Protein AF-A0A497AMB0-F1 (afdb_monomer_lite)

pLDDT: mean 76.7, std 19.64, range [29.98, 97.0]

Foldseek 3Di:
DVVVVVVVVVVVVVPDPDPDPCPDDDDDDDDDPPDDQFDFDKWKKKKKFQCSQQLCVVQWPDNSVPADAQDKDWTFGAAQVRHTLFTWMKHWHQAPPVRMTMIMTITGRRRRVVVLRVSCCLQVLVDQNHPVDNPDGGDHNIDMFTLPPPGDPDPVVVVVVVVVVVVVVVVVVD

Structure (mmCIF, N/CA/C/O backbone):
data_AF-A0A497AMB0-F1
#
_entry.id   AF-A0A497AMB0-F1
#
loop_
_atom_site.group_PDB
_atom_site.id
_atom_site.type_symbol
_atom_site.label_atom_id
_atom_site.label_alt_id
_atom_site.label_comp_id
_atom_site.label_asym_id
_atom_site.label_entity_id
_atom_site.label_seq_id
_atom_site.pdbx_PDB_ins_code
_atom_site.Cartn_x
_atom_site.Cartn_y
_atom_site.Cartn_z
_atom_site.occupancy
_atom_site.B_iso_or_equiv
_atom_site.auth_seq_id
_atom_site.auth_comp_id
_atom_site.auth_asym_id
_atom_site.auth_atom_id
_atom_site.pdbx_PDB_model_num
ATOM 1 N N . MET A 1 1 ? 27.389 -1.233 -19.307 1.00 47.91 1 MET A N 1
ATOM 2 C CA . MET A 1 1 ? 26.178 -1.560 -20.123 1.00 47.91 1 MET A CA 1
ATOM 3 C C . MET A 1 1 ? 24.921 -0.974 -19.468 1.00 47.91 1 MET A C 1
ATOM 5 O O . MET A 1 1 ? 24.583 -1.364 -18.359 1.00 47.91 1 MET A O 1
ATOM 9 N N . LEU A 1 2 ? 24.288 0.000 -20.134 1.00 39.75 2 LEU A N 1
ATOM 10 C CA . LEU A 1 2 ? 23.143 0.849 -19.731 1.00 39.75 2 LEU A CA 1
ATOM 11 C C . LEU A 1 2 ? 23.286 1.699 -18.448 1.00 39.75 2 LEU A C 1
ATOM 13 O O . LEU A 1 2 ? 22.937 2.872 -18.488 1.00 39.75 2 LEU A O 1
ATOM 17 N N . GLU A 1 3 ? 23.823 1.173 -17.347 1.00 37.31 3 GLU A N 1
ATOM 18 C CA . GLU A 1 3 ? 24.009 1.949 -16.103 1.00 37.31 3 GLU A CA 1
ATOM 19 C C . GLU A 1 3 ? 25.137 2.988 -16.209 1.00 37.31 3 GLU A C 1
ATOM 21 O O . GLU A 1 3 ? 24.961 4.129 -15.793 1.00 37.31 3 GLU A O 1
ATOM 26 N N . GLU A 1 4 ? 26.246 2.649 -16.873 1.00 48.03 4 GLU A N 1
ATOM 27 C CA . GLU A 1 4 ? 27.283 3.634 -17.240 1.00 48.03 4 GLU A CA 1
ATOM 28 C C . GLU A 1 4 ? 26.716 4.743 -18.128 1.00 48.03 4 GLU A C 1
ATOM 30 O O . GLU A 1 4 ? 26.964 5.913 -17.882 1.00 48.03 4 GLU A O 1
ATOM 35 N N . VAL A 1 5 ? 25.859 4.392 -19.093 1.00 57.94 5 VAL A N 1
ATOM 36 C CA . VAL A 1 5 ? 25.281 5.358 -20.041 1.00 57.94 5 VAL A CA 1
ATOM 37 C C . VAL A 1 5 ? 24.371 6.362 -19.327 1.00 57.94 5 VAL A C 1
ATOM 39 O O . VAL A 1 5 ? 24.348 7.537 -19.678 1.00 57.94 5 VAL A O 1
ATOM 42 N N . LYS A 1 6 ? 23.633 5.931 -18.299 1.00 50.12 6 LYS A N 1
ATOM 43 C CA . LYS A 1 6 ? 22.791 6.829 -17.492 1.00 50.12 6 LYS A CA 1
ATOM 44 C C . LYS A 1 6 ? 23.619 7.760 -16.614 1.00 50.12 6 LYS A C 1
ATOM 46 O O . LYS A 1 6 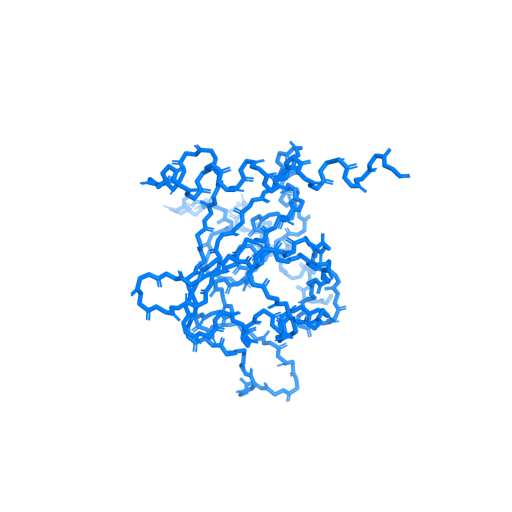? 23.258 8.927 -16.476 1.00 50.12 6 LYS A O 1
ATOM 51 N N . LYS A 1 7 ? 24.713 7.250 -16.039 1.00 58.22 7 LYS A N 1
ATOM 52 C CA . LYS A 1 7 ? 25.659 8.059 -15.267 1.00 58.22 7 LYS A CA 1
ATOM 53 C C . LYS A 1 7 ? 26.318 9.112 -16.155 1.00 58.22 7 LYS A C 1
ATOM 55 O O . LYS A 1 7 ? 26.326 10.282 -15.795 1.00 58.22 7 LYS A O 1
ATOM 60 N N . ASP A 1 8 ? 26.738 8.720 -17.353 1.00 57.31 8 ASP A N 1
ATOM 61 C CA . ASP A 1 8 ? 27.348 9.625 -18.325 1.00 57.31 8 ASP A CA 1
ATOM 62 C C . ASP A 1 8 ? 26.374 10.725 -18.780 1.00 57.31 8 ASP A C 1
ATOM 64 O O . ASP A 1 8 ? 26.769 11.880 -18.916 1.00 57.31 8 ASP A O 1
ATOM 68 N N . ILE A 1 9 ? 25.085 10.405 -18.958 1.00 56.44 9 ILE A N 1
ATOM 69 C CA . ILE A 1 9 ? 24.046 11.398 -19.286 1.00 56.44 9 ILE A CA 1
ATOM 70 C C . ILE A 1 9 ? 23.797 12.356 -18.110 1.00 56.44 9 ILE A C 1
ATOM 72 O O . ILE A 1 9 ? 23.646 13.557 -18.333 1.00 56.44 9 ILE A O 1
ATOM 76 N N . SER A 1 10 ? 23.785 11.855 -16.870 1.00 59.22 10 SER A N 1
ATOM 77 C CA . SER A 1 10 ? 23.661 12.690 -15.665 1.00 59.22 10 SER A CA 1
ATOM 78 C C . SER A 1 10 ? 24.848 13.647 -15.522 1.00 59.22 10 SER A C 1
ATOM 80 O O . SER A 1 10 ? 24.664 14.847 -15.313 1.00 59.22 10 SER A O 1
ATOM 82 N N . ASP A 1 11 ? 26.066 13.139 -15.706 1.00 66.62 11 ASP A N 1
ATOM 83 C CA . ASP A 1 11 ? 27.291 13.933 -15.644 1.00 66.62 11 ASP A CA 1
ATOM 84 C C . ASP A 1 11 ? 27.350 14.969 -16.778 1.00 66.62 11 ASP A C 1
ATOM 86 O O . ASP A 1 11 ? 27.837 16.084 -16.581 1.00 66.62 11 ASP A O 1
ATOM 90 N N . LEU A 1 12 ? 26.824 14.638 -17.961 1.00 63.03 12 LEU A N 1
ATOM 91 C CA . LEU A 1 12 ? 26.742 15.554 -19.099 1.00 63.03 12 LEU A CA 1
ATOM 92 C C . LEU A 1 12 ? 25.725 16.680 -18.865 1.00 63.03 12 LEU A C 1
ATOM 94 O O . LEU A 1 12 ? 26.010 17.841 -19.172 1.00 63.03 12 LEU A O 1
ATOM 98 N N . ALA A 1 13 ? 24.569 16.359 -18.279 1.00 58.38 13 ALA A N 1
ATOM 99 C CA . ALA A 1 13 ? 23.558 17.344 -17.906 1.00 58.38 13 ALA A CA 1
ATOM 100 C C . ALA A 1 13 ? 24.076 18.313 -16.829 1.00 58.38 13 ALA A C 1
ATOM 102 O O . ALA A 1 13 ? 23.786 19.503 -16.891 1.00 58.38 13 ALA A O 1
ATOM 103 N N . ALA A 1 14 ? 24.905 17.836 -15.893 1.00 60.12 14 ALA A N 1
ATOM 104 C CA . ALA A 1 14 ? 25.510 18.665 -14.849 1.00 60.12 14 ALA A CA 1
ATOM 105 C C . ALA A 1 14 ? 26.628 19.600 -15.356 1.00 60.12 14 ALA A C 1
ATOM 107 O O . ALA A 1 14 ? 26.914 20.620 -14.730 1.00 60.12 14 ALA A O 1
ATOM 108 N N . ARG A 1 15 ? 27.288 19.261 -16.472 1.00 55.94 15 ARG A N 1
ATOM 109 C CA . ARG A 1 15 ? 28.421 20.027 -17.036 1.00 55.94 15 ARG A CA 1
ATOM 110 C C . ARG A 1 15 ? 28.012 21.095 -18.045 1.00 55.94 15 ARG A C 1
ATOM 112 O O . ARG A 1 15 ? 28.829 21.950 -18.383 1.00 55.94 15 ARG A O 1
ATOM 119 N N . THR A 1 16 ? 26.785 21.039 -18.546 1.00 42.75 16 THR A N 1
ATOM 120 C CA . THR A 1 16 ? 26.293 21.962 -19.570 1.00 42.75 16 THR A CA 1
ATOM 121 C C . THR A 1 16 ? 25.407 23.000 -18.895 1.00 42.75 16 THR A C 1
ATOM 123 O O . THR A 1 16 ? 24.528 22.633 -18.122 1.00 42.75 16 THR A O 1
ATOM 126 N N . ALA A 1 17 ? 25.615 24.291 -19.173 1.00 48.41 17 ALA A N 1
ATOM 127 C CA . ALA A 1 17 ? 24.697 25.344 -18.743 1.00 48.41 17 ALA A CA 1
ATOM 128 C C . ALA A 1 17 ? 23.389 25.212 -19.540 1.00 48.41 17 ALA A C 1
ATOM 130 O O . ALA A 1 17 ? 23.181 25.886 -20.546 1.00 48.41 17 ALA A O 1
ATOM 131 N N . ALA A 1 18 ? 22.553 24.257 -19.139 1.00 43.88 18 ALA A N 1
ATOM 132 C CA . ALA A 1 18 ? 21.191 24.145 -19.613 1.00 43.88 18 ALA A CA 1
ATOM 133 C C . ALA A 1 18 ? 20.438 25.410 -19.181 1.00 43.88 18 ALA A C 1
ATOM 135 O O . ALA A 1 18 ? 20.540 25.839 -18.033 1.00 43.88 18 ALA A O 1
ATOM 136 N N . GLU A 1 19 ? 19.653 25.995 -20.085 1.00 43.91 19 GLU A N 1
ATOM 137 C CA . GLU A 1 19 ? 18.785 27.152 -19.799 1.00 43.91 19 GLU A CA 1
ATOM 138 C C . GLU A 1 19 ? 17.667 26.823 -18.787 1.00 43.91 19 GLU A C 1
ATOM 140 O O . GLU A 1 19 ? 16.844 27.666 -18.442 1.00 43.91 19 GLU A O 1
ATOM 145 N N . THR A 1 20 ? 17.628 25.586 -18.295 1.00 38.50 20 THR A N 1
ATOM 146 C CA . THR A 1 20 ? 16.719 25.093 -17.268 1.00 38.50 20 THR A CA 1
ATOM 147 C C . THR A 1 20 ? 17.550 24.391 -16.201 1.00 38.50 20 THR A C 1
ATOM 149 O O . THR A 1 20 ? 18.297 23.462 -16.511 1.00 38.50 20 THR A O 1
ATOM 152 N N . GLU A 1 21 ? 17.434 24.834 -14.949 1.00 33.56 21 GLU A N 1
ATOM 153 C CA . GLU A 1 21 ? 18.059 24.150 -13.817 1.00 33.56 21 GLU A CA 1
ATOM 154 C C . GLU A 1 21 ? 17.592 22.690 -13.770 1.00 33.56 21 GLU A C 1
ATOM 156 O O . GLU A 1 21 ? 16.407 22.389 -13.928 1.00 33.56 21 GLU A O 1
ATOM 161 N N . SER A 1 22 ? 18.533 21.768 -13.559 1.00 39.09 22 SER A N 1
ATOM 162 C CA . SER A 1 22 ? 18.215 20.362 -13.333 1.00 39.09 22 SER A CA 1
ATOM 163 C C . SER A 1 22 ? 17.439 20.242 -12.023 1.00 39.09 22 SER A C 1
ATOM 165 O O . SER A 1 22 ? 17.997 20.408 -10.942 1.00 39.09 22 SER A O 1
ATOM 167 N N . ILE A 1 23 ? 16.145 19.934 -12.116 1.00 41.94 23 ILE A N 1
ATOM 168 C CA . ILE A 1 23 ? 15.230 19.794 -10.967 1.00 41.94 23 ILE A CA 1
ATOM 169 C C . ILE A 1 23 ? 15.496 18.476 -10.196 1.00 41.94 23 ILE A C 1
ATOM 171 O O . ILE A 1 23 ? 14.764 18.104 -9.282 1.00 41.94 23 ILE A O 1
ATOM 175 N N . GLY A 1 24 ? 16.560 17.743 -10.538 1.00 48.31 24 GLY A N 1
ATOM 176 C CA . GLY A 1 24 ? 16.758 16.381 -10.062 1.00 48.31 24 GLY A CA 1
ATOM 177 C C . GLY A 1 24 ? 15.679 15.435 -10.596 1.00 48.31 24 GLY A C 1
ATOM 178 O O . GLY A 1 24 ? 14.765 15.821 -11.329 1.00 48.31 24 GLY A O 1
ATOM 179 N N . SER A 1 25 ? 15.812 14.152 -10.265 1.00 44.97 25 SER A N 1
ATOM 180 C CA . SER A 1 25 ? 14.871 13.115 -10.683 1.00 44.97 25 SER A CA 1
ATOM 181 C C . SER A 1 25 ? 13.488 13.371 -10.079 1.00 44.97 25 SER A C 1
ATOM 183 O O . SER A 1 25 ? 13.201 12.971 -8.952 1.00 44.97 25 SER A O 1
ATOM 185 N N . ARG A 1 26 ? 12.583 13.989 -10.840 1.00 29.98 26 ARG A N 1
ATOM 186 C CA . ARG A 1 26 ? 11.158 13.967 -10.511 1.00 29.98 26 ARG A CA 1
ATOM 187 C C . ARG A 1 26 ? 10.336 13.524 -11.709 1.00 29.98 26 ARG A C 1
ATOM 189 O O . ARG A 1 26 ? 10.292 14.213 -12.713 1.00 29.98 26 ARG A O 1
ATOM 196 N N . TYR A 1 27 ? 9.690 12.376 -11.511 1.00 38.50 27 TYR A N 1
ATOM 197 C CA . TYR A 1 27 ? 8.569 11.783 -12.247 1.00 38.50 27 TYR A CA 1
ATOM 198 C C . TYR A 1 27 ? 8.590 11.781 -13.792 1.00 38.50 27 TYR A C 1
ATOM 200 O O . TYR A 1 27 ? 8.597 12.831 -14.422 1.00 38.50 27 TYR A O 1
ATOM 208 N N . PRO A 1 28 ? 8.329 10.621 -14.414 1.00 50.25 28 PRO A N 1
ATOM 209 C CA . PRO A 1 28 ? 8.710 9.269 -14.031 1.00 50.25 28 PRO A CA 1
ATOM 210 C C . PRO A 1 28 ? 9.888 8.817 -14.905 1.00 50.25 28 PRO A C 1
ATOM 212 O O . PRO A 1 28 ? 10.116 9.361 -15.973 1.00 50.25 28 PRO A O 1
ATOM 215 N N . HIS A 1 29 ? 10.644 7.821 -14.450 1.00 38.88 29 HIS A N 1
ATOM 216 C CA . HIS A 1 29 ? 11.268 6.768 -15.273 1.00 38.88 29 HIS A CA 1
ATOM 217 C C . HIS A 1 29 ? 12.682 6.349 -14.871 1.00 38.88 29 HIS A C 1
ATOM 219 O O . HIS A 1 29 ? 13.069 5.277 -15.320 1.00 38.88 29 HIS A O 1
ATOM 225 N N . TYR A 1 30 ? 13.416 7.028 -13.981 1.00 38.22 30 TYR A N 1
ATOM 226 C CA . TYR A 1 30 ? 14.683 6.477 -13.474 1.00 38.22 30 TYR A CA 1
ATOM 227 C C . TYR A 1 30 ? 14.978 6.907 -12.038 1.00 38.22 30 TYR A C 1
ATOM 229 O O . TYR A 1 30 ? 14.926 8.084 -11.721 1.00 38.22 30 TYR A O 1
ATOM 237 N N . PHE A 1 31 ? 15.294 5.931 -11.186 1.00 40.34 31 PHE A N 1
ATOM 238 C CA . PHE A 1 31 ? 15.884 6.152 -9.867 1.00 40.34 31 PHE A CA 1
ATOM 239 C C . PHE A 1 31 ? 17.396 5.958 -9.996 1.00 40.34 31 PHE A C 1
ATOM 241 O O . PHE A 1 31 ? 17.832 4.929 -10.522 1.00 40.34 31 PHE A O 1
ATOM 248 N N . PHE A 1 32 ? 18.181 6.925 -9.526 1.00 39.81 32 PHE A N 1
ATOM 249 C CA . PHE A 1 32 ? 19.623 6.771 -9.354 1.00 39.81 32 PHE A CA 1
ATOM 250 C C . PHE A 1 32 ? 19.885 6.207 -7.958 1.00 39.81 32 PHE A C 1
ATOM 252 O O . PHE A 1 32 ? 19.281 6.648 -6.987 1.00 39.81 32 PHE A O 1
ATOM 259 N N . ALA A 1 33 ? 20.790 5.235 -7.846 1.00 41.69 33 ALA A N 1
ATOM 260 C CA . ALA A 1 33 ? 21.157 4.619 -6.567 1.00 41.69 33 ALA A CA 1
ATOM 261 C C . ALA A 1 33 ? 21.805 5.595 -5.555 1.00 41.69 33 ALA A C 1
ATOM 263 O O . ALA A 1 33 ? 22.021 5.198 -4.414 1.00 41.69 33 ALA A O 1
ATOM 264 N N . ASP A 1 34 ? 22.074 6.837 -5.970 1.00 37.81 34 ASP A N 1
ATOM 265 C CA . ASP A 1 34 ? 22.803 7.874 -5.229 1.00 37.81 34 ASP A CA 1
ATOM 266 C C . ASP A 1 34 ? 21.904 8.988 -4.650 1.00 37.81 34 ASP A C 1
ATOM 268 O O . ASP A 1 34 ? 22.396 10.054 -4.281 1.00 37.81 34 ASP A O 1
ATOM 272 N N . GLU A 1 35 ? 20.584 8.791 -4.549 1.00 42.06 35 GLU A N 1
ATOM 273 C CA . GLU A 1 35 ? 19.751 9.731 -3.785 1.00 42.06 35 GLU A CA 1
ATOM 274 C C . GLU A 1 35 ? 20.127 9.680 -2.293 1.00 42.06 35 GLU A C 1
ATOM 276 O O . GLU A 1 35 ? 20.218 8.602 -1.699 1.00 42.06 35 GLU A O 1
ATOM 281 N N . ALA A 1 36 ? 20.396 10.857 -1.710 1.00 44.19 36 ALA A N 1
ATOM 282 C CA . ALA A 1 36 ? 20.835 11.022 -0.325 1.00 44.19 36 ALA A CA 1
ATOM 283 C C . ALA A 1 36 ? 19.956 10.204 0.642 1.00 44.19 36 ALA A C 1
ATOM 285 O O . ALA A 1 36 ? 18.745 10.115 0.420 1.00 44.19 36 ALA A O 1
ATOM 286 N N . PRO A 1 37 ? 20.531 9.612 1.709 1.00 46.28 37 PRO A N 1
ATOM 287 C CA . PRO A 1 37 ? 19.783 8.745 2.609 1.00 46.28 37 PRO A CA 1
ATOM 288 C C . PRO A 1 37 ? 18.552 9.485 3.132 1.00 46.28 37 PRO A C 1
ATOM 290 O O . PRO A 1 37 ? 18.663 10.526 3.782 1.00 46.28 37 PRO A O 1
ATOM 293 N N . ALA A 1 38 ? 17.374 8.954 2.802 1.00 51.38 38 ALA A N 1
ATOM 294 C CA . ALA A 1 38 ? 16.121 9.484 3.311 1.00 51.38 38 ALA A CA 1
ATOM 295 C C . ALA A 1 38 ? 16.128 9.382 4.853 1.00 51.38 38 ALA A C 1
ATOM 297 O O . ALA A 1 38 ? 16.802 8.501 5.399 1.00 51.38 38 ALA A O 1
ATOM 298 N N . PRO A 1 39 ? 15.421 10.283 5.557 1.00 52.06 39 PRO A N 1
ATOM 299 C CA . PRO A 1 39 ? 15.550 10.460 6.999 1.00 52.06 39 PRO A CA 1
ATOM 300 C C . PRO A 1 39 ? 15.433 9.142 7.773 1.00 52.06 39 PRO A C 1
ATOM 302 O O . PRO A 1 39 ? 14.616 8.274 7.448 1.00 52.06 39 PRO A O 1
ATOM 305 N N . GLU A 1 40 ? 16.250 9.008 8.821 1.00 57.16 40 GLU A N 1
ATOM 306 C CA . GLU A 1 40 ? 16.178 7.879 9.744 1.00 57.16 40 GLU A CA 1
ATOM 307 C C . GLU A 1 40 ? 14.770 7.806 10.357 1.00 57.16 40 GLU A C 1
ATOM 309 O O . GLU A 1 40 ? 14.278 8.765 10.952 1.00 57.16 40 GLU A O 1
ATOM 314 N N . GLY A 1 41 ? 14.081 6.676 10.171 1.00 76.00 41 GLY A N 1
ATOM 315 C CA . GLY A 1 41 ? 12.705 6.513 10.636 1.00 76.00 41 GLY A CA 1
ATOM 316 C C . GLY A 1 41 ? 11.892 5.494 9.843 1.00 76.00 41 GLY A C 1
ATOM 317 O O . GLY A 1 41 ? 12.424 4.677 9.092 1.00 76.00 41 GLY A O 1
ATOM 318 N N . ARG A 1 42 ? 10.571 5.533 10.037 1.00 83.94 42 ARG A N 1
ATOM 319 C CA . ARG A 1 42 ? 9.582 4.712 9.324 1.00 83.94 42 ARG A CA 1
ATOM 320 C C . ARG A 1 42 ? 8.625 5.624 8.562 1.00 83.94 42 ARG A C 1
ATOM 322 O O . ARG A 1 42 ? 8.060 6.543 9.155 1.00 83.94 42 ARG A O 1
ATOM 329 N N . GLY A 1 43 ? 8.406 5.337 7.285 1.00 88.94 43 GLY A N 1
ATOM 330 C CA . GLY A 1 43 ? 7.384 6.000 6.474 1.00 88.94 43 GLY A CA 1
ATOM 331 C C . GLY A 1 43 ? 6.060 5.235 6.511 1.00 88.94 43 GLY A C 1
ATOM 332 O O . GLY A 1 43 ? 6.041 4.057 6.861 1.00 88.94 43 GLY A O 1
ATOM 333 N N . MET A 1 44 ? 4.943 5.892 6.193 1.00 91.56 44 MET A N 1
ATOM 334 C CA . MET A 1 44 ? 3.621 5.251 6.161 1.00 91.56 44 MET A CA 1
ATOM 335 C C . MET A 1 44 ? 2.874 5.657 4.899 1.00 91.56 44 MET A C 1
ATOM 337 O O . MET A 1 44 ? 2.733 6.844 4.635 1.00 91.56 44 MET A O 1
ATOM 341 N N . LEU A 1 45 ? 2.370 4.682 4.150 1.00 94.00 45 LEU A N 1
ATOM 342 C CA . LEU A 1 45 ? 1.472 4.923 3.024 1.00 94.00 45 LEU A CA 1
ATOM 343 C C . LEU A 1 45 ? 0.075 4.402 3.346 1.00 94.00 45 LEU A C 1
ATOM 345 O O . LEU A 1 45 ? -0.063 3.333 3.941 1.00 94.00 45 LEU A O 1
ATOM 349 N N . LEU A 1 46 ? -0.948 5.128 2.911 1.00 95.25 46 LEU A N 1
ATOM 350 C CA . LEU A 1 46 ? -2.320 4.651 2.838 1.00 95.25 46 LEU A CA 1
ATOM 351 C C . LEU A 1 46 ? -2.608 4.251 1.393 1.00 95.25 46 LEU A C 1
ATOM 353 O O . LEU A 1 46 ? -2.553 5.077 0.483 1.00 95.25 46 LEU A O 1
ATOM 357 N N . VAL A 1 47 ? -2.913 2.973 1.192 1.00 96.38 47 VAL A N 1
ATOM 358 C CA . VAL A 1 47 ? -3.342 2.429 -0.097 1.00 96.38 47 VAL A CA 1
ATOM 359 C C . VAL A 1 47 ? -4.832 2.143 -0.016 1.00 96.38 47 VAL A C 1
ATOM 361 O O . VAL A 1 47 ? -5.265 1.352 0.823 1.00 96.38 47 VAL A O 1
ATOM 364 N N . SER A 1 48 ? -5.626 2.781 -0.873 1.00 96.12 48 SER A N 1
ATOM 365 C CA . SER A 1 48 ? -7.082 2.635 -0.860 1.00 96.12 48 SER A CA 1
ATOM 366 C C . SER A 1 48 ? -7.677 2.459 -2.253 1.00 96.12 48 SER A C 1
ATOM 368 O O . SER A 1 48 ? -7.124 2.898 -3.263 1.00 96.12 48 SER A O 1
ATOM 370 N N . GLY A 1 49 ? -8.830 1.795 -2.321 1.00 95.50 49 GLY A N 1
ATOM 371 C CA . GLY A 1 49 ? -9.592 1.648 -3.557 1.00 95.50 49 GLY A CA 1
ATOM 372 C C . GLY A 1 49 ? -10.199 0.264 -3.744 1.00 95.50 49 GLY A C 1
ATOM 373 O O . GLY A 1 49 ? -9.870 -0.690 -3.048 1.00 95.50 49 GLY A O 1
ATOM 374 N N . TRP A 1 50 ? -11.059 0.139 -4.756 1.00 95.56 50 TRP A N 1
ATOM 375 C CA . TRP A 1 50 ? -11.733 -1.119 -5.111 1.00 95.56 50 TRP A CA 1
ATOM 376 C C . TRP A 1 50 ? -10.779 -2.261 -5.469 1.00 95.56 50 TRP A C 1
ATOM 378 O O . TRP A 1 50 ? -11.163 -3.425 -5.437 1.00 95.56 50 TRP A O 1
ATOM 388 N N . ARG A 1 51 ? -9.544 -1.923 -5.847 1.00 95.19 51 ARG A N 1
ATOM 389 C CA . ARG A 1 51 ? -8.499 -2.869 -6.240 1.00 95.19 51 ARG A CA 1
ATOM 390 C C . ARG A 1 51 ? -7.310 -2.875 -5.278 1.00 95.19 51 ARG A C 1
ATOM 392 O O . ARG A 1 51 ? -6.297 -3.474 -5.602 1.00 95.19 51 ARG A O 1
ATOM 399 N N . ALA A 1 52 ? -7.425 -2.267 -4.092 1.00 96.62 52 ALA A N 1
ATOM 400 C CA . ALA A 1 52 ? -6.317 -2.199 -3.134 1.00 96.62 52 ALA A CA 1
ATOM 401 C C . ALA A 1 52 ? -5.827 -3.589 -2.694 1.00 96.62 52 ALA A C 1
ATOM 403 O O . ALA A 1 52 ? -4.623 -3.830 -2.655 1.00 96.62 52 ALA A O 1
ATOM 404 N N . ARG A 1 53 ? -6.749 -4.525 -2.442 1.00 96.44 53 ARG A N 1
ATOM 405 C CA . ARG A 1 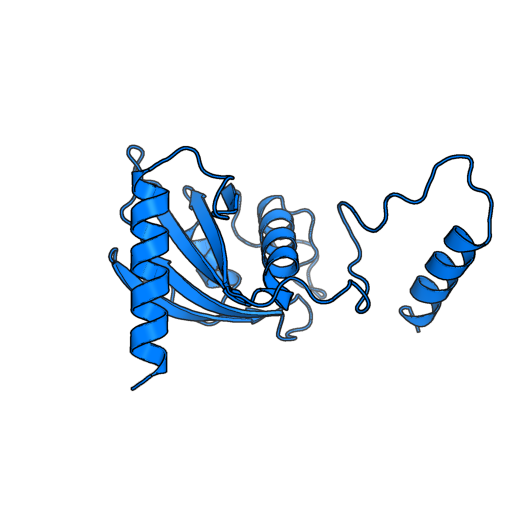53 ? -6.409 -5.911 -2.097 1.00 96.44 53 ARG A CA 1
ATOM 406 C C . ARG A 1 53 ? -5.676 -6.658 -3.218 1.00 96.44 53 ARG A C 1
ATOM 408 O O . ARG A 1 53 ? -4.558 -7.095 -2.961 1.00 96.44 53 ARG A O 1
ATOM 415 N N . PRO A 1 54 ? -6.230 -6.809 -4.443 1.00 95.38 54 PRO A N 1
ATOM 416 C CA . PRO A 1 54 ? -5.508 -7.495 -5.516 1.00 95.38 54 PRO A CA 1
ATOM 417 C C . PRO A 1 54 ? -4.205 -6.777 -5.894 1.00 95.38 54 PRO A C 1
ATOM 419 O O . PRO A 1 54 ? -3.213 -7.443 -6.157 1.00 95.38 54 PRO A O 1
ATOM 422 N N . PHE A 1 55 ? -4.161 -5.441 -5.830 1.00 95.62 55 PHE A N 1
ATOM 423 C CA . PHE A 1 55 ? -2.929 -4.676 -6.033 1.00 95.62 55 PHE A CA 1
ATOM 424 C C . PHE A 1 55 ? -1.824 -5.108 -5.060 1.00 95.62 55 PHE A C 1
ATOM 426 O O . PHE A 1 55 ? -0.733 -5.482 -5.478 1.00 95.62 55 PHE A O 1
ATOM 433 N N . LEU A 1 56 ? -2.099 -5.095 -3.753 1.00 96.25 56 LEU A N 1
ATOM 434 C CA . LEU A 1 56 ? -1.105 -5.469 -2.744 1.00 96.25 56 LEU A CA 1
ATOM 435 C C . LEU A 1 56 ? -0.759 -6.963 -2.789 1.00 96.25 56 LEU A C 1
ATOM 437 O O . LEU A 1 56 ? 0.385 -7.318 -2.511 1.00 96.25 56 LEU A O 1
ATOM 441 N N . GLN A 1 57 ? -1.708 -7.814 -3.187 1.00 95.88 57 GLN A N 1
ATOM 442 C CA . GLN A 1 57 ? -1.481 -9.243 -3.402 1.00 95.88 57 GLN A CA 1
ATOM 443 C C . GLN A 1 57 ? -0.486 -9.522 -4.537 1.00 95.88 57 GLN A C 1
ATOM 445 O O . GLN A 1 57 ? 0.264 -10.490 -4.464 1.00 95.88 57 GLN A O 1
ATOM 450 N N . GLU A 1 58 ? -0.492 -8.700 -5.588 1.00 92.56 58 GLU A N 1
ATOM 451 C CA . GLU A 1 58 ? 0.382 -8.857 -6.757 1.00 92.56 58 GLU A CA 1
ATOM 452 C C . GLU A 1 58 ? 1.759 -8.206 -6.562 1.00 92.56 58 GLU A C 1
ATOM 454 O O . GLU A 1 58 ? 2.748 -8.646 -7.145 1.00 92.56 58 GLU A O 1
ATOM 459 N N . VAL A 1 59 ? 1.829 -7.145 -5.756 1.00 92.38 59 VAL A N 1
ATOM 460 C CA . VAL A 1 59 ? 3.057 -6.359 -5.544 1.00 92.38 59 VAL A CA 1
ATOM 461 C C . VAL A 1 59 ? 3.885 -6.871 -4.360 1.00 92.38 59 VAL A C 1
ATOM 463 O O . VAL A 1 59 ? 5.092 -6.619 -4.290 1.00 92.38 59 VAL A O 1
ATOM 466 N N . GLY A 1 60 ? 3.243 -7.576 -3.430 1.00 93.50 60 GLY A N 1
ATOM 467 C CA . GLY A 1 60 ? 3.861 -8.197 -2.267 1.00 93.50 60 GLY A CA 1
ATOM 468 C C . GLY A 1 60 ? 4.004 -9.716 -2.387 1.00 93.50 60 GLY A C 1
ATOM 469 O O . GLY A 1 60 ? 3.416 -10.354 -3.252 1.00 93.50 60 GLY A O 1
ATOM 470 N N . THR A 1 61 ? 4.773 -10.308 -1.475 1.00 94.56 61 THR A N 1
ATOM 471 C CA . THR A 1 61 ? 4.919 -11.767 -1.340 1.00 94.56 61 THR A CA 1
ATOM 472 C C . THR A 1 61 ? 3.962 -12.399 -0.326 1.00 94.56 61 THR A C 1
ATOM 474 O O . THR A 1 61 ? 3.910 -13.622 -0.237 1.00 94.56 61 THR A O 1
ATOM 477 N N . ALA A 1 62 ? 3.272 -11.604 0.495 1.00 94.38 62 ALA A N 1
ATOM 478 C CA . ALA A 1 62 ? 2.326 -12.114 1.488 1.00 94.38 62 ALA A CA 1
ATOM 479 C C . ALA A 1 62 ? 0.980 -12.518 0.863 1.00 94.38 62 ALA A C 1
ATOM 481 O O . ALA A 1 62 ? 0.582 -12.001 -0.181 1.00 94.38 62 ALA A O 1
ATOM 482 N N . ASP A 1 63 ? 0.245 -13.398 1.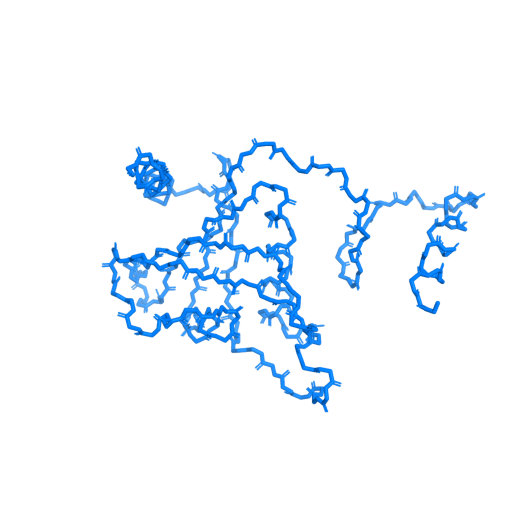544 1.00 95.44 63 ASP A N 1
ATOM 483 C CA . ASP A 1 63 ? -1.177 -13.616 1.269 1.00 95.44 63 ASP A CA 1
ATOM 484 C C . ASP A 1 63 ? -1.981 -12.462 1.879 1.00 95.44 63 ASP A C 1
ATOM 486 O O . ASP A 1 63 ? -2.311 -12.469 3.058 1.00 95.44 63 ASP A O 1
ATOM 490 N N . VAL A 1 64 ? -2.230 -11.424 1.083 1.00 95.25 64 VAL A N 1
ATOM 491 C CA . VAL A 1 64 ? -3.048 -10.260 1.455 1.00 95.25 64 VAL A CA 1
ATOM 492 C C . VAL A 1 64 ? -4.537 -10.609 1.418 1.00 95.25 64 VAL A C 1
ATOM 494 O O . VAL A 1 64 ? -5.348 -9.950 2.072 1.00 95.25 64 VAL A O 1
ATOM 497 N N . SER A 1 65 ? -4.915 -11.639 0.658 1.00 92.56 65 SER A N 1
ATOM 498 C CA . SER A 1 65 ? -6.309 -12.036 0.477 1.00 92.56 65 SER A CA 1
ATOM 499 C C . SER A 1 65 ? -6.944 -12.592 1.752 1.00 92.56 65 SER A C 1
ATOM 501 O O . SER A 1 65 ? -8.150 -12.413 1.936 1.00 92.56 65 SER A O 1
ATOM 503 N N . SER A 1 66 ? -6.127 -13.179 2.635 1.00 93.31 66 SER A N 1
ATOM 504 C CA . SER A 1 66 ? -6.544 -13.739 3.920 1.00 93.31 66 SER A CA 1
ATOM 505 C C . SER A 1 66 ? -6.543 -12.746 5.087 1.00 93.31 66 SER A C 1
ATOM 507 O O . SER A 1 66 ? -7.024 -13.110 6.152 1.00 93.31 66 SER A O 1
ATOM 509 N N . LEU A 1 67 ? -5.977 -11.538 4.938 1.00 94.50 67 LEU A N 1
ATOM 510 C CA . LEU A 1 67 ? -5.956 -10.548 6.027 1.00 94.50 67 LEU A CA 1
ATOM 511 C C . LEU A 1 67 ? -7.358 -10.002 6.250 1.00 94.50 67 LEU A C 1
ATOM 513 O O . LEU A 1 67 ? -7.924 -9.439 5.313 1.00 94.50 67 LEU A O 1
ATOM 517 N N . GLU A 1 68 ? -7.856 -10.033 7.481 1.00 96.31 68 GLU A N 1
ATOM 518 C CA . GLU A 1 68 ? -9.076 -9.338 7.906 1.00 96.31 68 GLU A CA 1
ATOM 519 C C . GLU A 1 68 ? -8.803 -7.936 8.485 1.00 96.31 68 GLU A C 1
ATOM 521 O O . GLU A 1 68 ? -7.660 -7.618 8.824 1.00 96.31 68 GLU A O 1
ATOM 526 N N . PRO A 1 69 ? -9.802 -7.027 8.546 1.00 95.62 69 PRO A N 1
ATOM 527 C CA . PRO A 1 69 ? -9.614 -5.709 9.149 1.00 95.62 69 PRO A CA 1
ATOM 528 C C . PRO A 1 69 ? -9.026 -5.800 10.566 1.00 95.62 69 PRO A C 1
ATOM 530 O O . PRO A 1 69 ? -9.475 -6.583 11.399 1.00 95.62 69 PRO A O 1
ATOM 533 N N . GLY A 1 70 ? -7.988 -5.006 10.832 1.00 93.12 70 GLY A N 1
ATOM 534 C CA . GLY A 1 70 ? -7.211 -5.030 12.075 1.00 93.12 70 GLY A CA 1
ATOM 535 C C . GLY A 1 70 ? -6.033 -6.013 12.082 1.00 93.12 70 GLY A C 1
ATOM 536 O O . GLY A 1 70 ? -5.149 -5.898 12.942 1.00 93.12 70 GLY A O 1
ATOM 537 N N . GLU A 1 71 ? -5.968 -6.939 11.123 1.00 94.25 71 GLU A N 1
ATOM 538 C CA . GLU A 1 71 ? -4.858 -7.878 10.982 1.00 94.25 71 GLU A CA 1
ATOM 539 C C . GLU A 1 71 ? -3.693 -7.291 10.192 1.00 94.25 71 GLU A C 1
ATOM 541 O O . GLU A 1 71 ? -3.841 -6.427 9.319 1.00 94.25 71 GLU A O 1
ATOM 546 N N . GLN A 1 72 ? -2.501 -7.794 10.510 1.00 94.56 72 GLN A N 1
ATOM 547 C CA . GLN A 1 72 ? -1.251 -7.331 9.935 1.00 94.56 72 GLN A CA 1
ATOM 548 C C . GLN A 1 72 ? -0.460 -8.489 9.332 1.00 94.56 72 GLN A C 1
ATOM 550 O O . GLN A 1 72 ? -0.430 -9.583 9.891 1.00 94.56 72 GLN A O 1
ATOM 555 N N . ALA A 1 73 ? 0.250 -8.219 8.241 1.00 95.25 73 ALA A N 1
ATOM 556 C CA . ALA A 1 73 ? 1.162 -9.178 7.625 1.00 95.25 73 ALA A CA 1
ATOM 557 C C . ALA A 1 73 ? 2.447 -8.494 7.164 1.00 95.25 73 ALA A C 1
ATOM 559 O O . ALA A 1 73 ? 2.427 -7.366 6.670 1.00 95.25 73 ALA A O 1
ATOM 560 N N . ARG A 1 74 ? 3.573 -9.187 7.330 1.00 95.81 74 ARG A N 1
ATOM 561 C CA . ARG A 1 74 ? 4.861 -8.769 6.774 1.00 95.81 74 ARG A CA 1
ATOM 562 C C . ARG A 1 74 ? 4.937 -9.219 5.319 1.00 95.81 74 ARG A C 1
ATOM 564 O O . ARG A 1 74 ? 4.609 -10.366 5.026 1.00 95.81 74 ARG A O 1
ATOM 571 N N . THR A 1 75 ? 5.380 -8.346 4.420 1.00 96.38 75 THR A N 1
ATOM 572 C CA . THR A 1 75 ? 5.503 -8.656 2.990 1.00 96.38 75 THR A CA 1
ATOM 573 C C . THR A 1 75 ? 6.770 -8.057 2.392 1.00 96.38 75 THR A C 1
ATOM 575 O O . THR A 1 75 ? 7.164 -6.942 2.729 1.00 96.38 75 THR A O 1
ATOM 578 N N . LEU A 1 76 ? 7.383 -8.773 1.450 1.00 96.25 76 LEU A N 1
ATOM 579 C CA . LEU A 1 76 ? 8.506 -8.265 0.673 1.00 96.25 76 LEU A CA 1
ATOM 580 C C . LEU A 1 76 ? 7.978 -7.592 -0.593 1.00 96.25 76 LEU A C 1
ATOM 582 O O . LEU A 1 76 ? 7.155 -8.160 -1.307 1.00 96.25 76 LEU A O 1
ATOM 586 N N . LEU A 1 77 ? 8.469 -6.391 -0.879 1.00 93.94 77 LEU A N 1
ATOM 587 C CA . LEU A 1 77 ? 8.192 -5.660 -2.108 1.00 93.94 77 LEU A CA 1
ATOM 588 C C . LEU A 1 77 ? 9.360 -5.848 -3.066 1.00 93.94 77 LEU A C 1
ATOM 590 O O . LEU A 1 77 ? 10.503 -5.526 -2.732 1.00 93.94 77 LEU A O 1
ATOM 594 N N . LEU A 1 78 ? 9.076 -6.343 -4.265 1.00 88.38 78 LEU A N 1
ATOM 595 C CA . LEU A 1 78 ? 10.083 -6.615 -5.286 1.00 88.38 78 LEU A CA 1
ATOM 596 C C . LEU A 1 78 ? 9.897 -5.681 -6.482 1.00 88.38 78 LEU A C 1
ATOM 598 O O . LEU A 1 78 ? 8.787 -5.259 -6.807 1.00 88.38 78 LEU A O 1
ATOM 602 N N . ASN A 1 79 ? 10.996 -5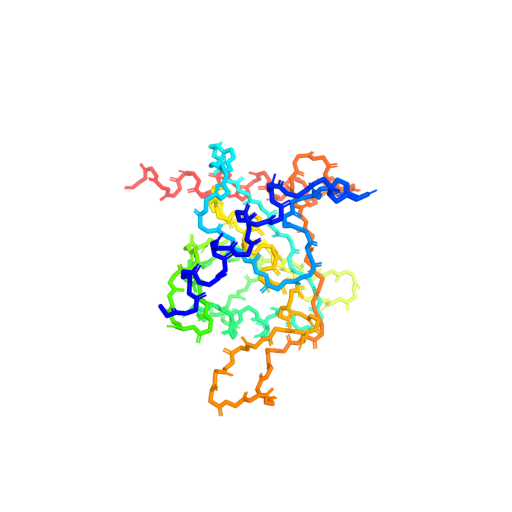.358 -7.157 1.00 84.44 79 ASN A N 1
ATOM 603 C CA . ASN A 1 79 ? 10.929 -4.694 -8.453 1.00 84.44 79 ASN A CA 1
ATOM 604 C C . ASN A 1 79 ? 10.721 -5.716 -9.581 1.00 84.44 79 ASN A C 1
ATOM 606 O O . ASN A 1 79 ? 10.810 -6.924 -9.373 1.00 84.44 79 ASN A O 1
ATOM 610 N N . LYS A 1 80 ? 10.539 -5.221 -10.808 1.00 79.50 80 LYS A N 1
ATOM 611 C CA . LYS A 1 80 ? 10.371 -6.033 -12.030 1.00 79.50 80 LYS A CA 1
ATOM 612 C C . LYS A 1 80 ? 11.475 -7.070 -12.313 1.00 79.50 80 LYS A C 1
ATOM 614 O O . LYS A 1 80 ? 11.298 -7.945 -13.147 1.00 79.50 80 LYS A O 1
ATOM 619 N N . ASN A 1 81 ? 12.636 -6.952 -11.663 1.00 77.81 81 ASN A N 1
ATOM 620 C CA . ASN A 1 81 ? 13.756 -7.887 -11.796 1.00 77.81 81 ASN A CA 1
ATOM 621 C C . ASN A 1 81 ? 13.839 -8.866 -10.607 1.00 77.81 81 ASN A C 1
ATOM 623 O O . ASN A 1 81 ? 14.868 -9.515 -10.430 1.00 77.81 81 ASN A O 1
ATOM 627 N N . GLY A 1 82 ? 12.824 -8.907 -9.738 1.00 79.12 82 GLY A N 1
ATOM 628 C CA . GLY A 1 82 ? 12.810 -9.732 -8.529 1.00 79.12 82 GLY A CA 1
ATOM 629 C C . GLY A 1 82 ? 13.754 -9.253 -7.421 1.00 79.12 82 GLY A C 1
ATOM 630 O O . GLY A 1 82 ? 14.015 -9.998 -6.481 1.00 79.12 82 GLY A O 1
ATOM 631 N N . ARG A 1 83 ? 14.298 -8.028 -7.503 1.00 85.69 83 ARG A N 1
ATOM 632 C CA . ARG A 1 83 ? 15.161 -7.481 -6.443 1.00 85.69 83 ARG A CA 1
ATOM 633 C C . ARG A 1 83 ? 14.326 -6.800 -5.369 1.00 85.69 83 ARG A C 1
ATOM 635 O O . ARG A 1 83 ? 13.389 -6.069 -5.691 1.00 85.69 83 ARG A O 1
ATOM 642 N N . LEU A 1 84 ? 14.730 -6.987 -4.115 1.00 87.94 84 LEU A N 1
ATOM 643 C CA . LEU A 1 84 ? 14.089 -6.375 -2.956 1.00 87.94 84 LEU A CA 1
ATOM 644 C C . LEU A 1 84 ? 14.128 -4.842 -3.043 1.00 87.94 84 LEU A C 1
ATOM 646 O O . LEU A 1 84 ? 15.195 -4.238 -3.158 1.00 87.94 84 LEU A O 1
ATOM 650 N N . ILE A 1 85 ? 12.948 -4.229 -2.983 1.00 90.44 85 ILE A N 1
ATOM 651 C CA . ILE A 1 85 ? 12.753 -2.791 -2.790 1.00 90.44 85 ILE A CA 1
ATOM 652 C C . ILE A 1 85 ? 12.669 -2.506 -1.297 1.00 90.44 85 ILE A C 1
ATOM 654 O O . ILE A 1 85 ? 13.355 -1.609 -0.816 1.00 90.44 85 ILE A O 1
ATOM 658 N N . ASP A 1 86 ? 11.813 -3.230 -0.582 1.00 93.88 86 ASP A N 1
ATOM 659 C CA . ASP A 1 86 ? 11.619 -3.050 0.851 1.00 93.88 86 ASP A CA 1
ATOM 660 C C . ASP A 1 86 ? 10.944 -4.284 1.463 1.00 93.88 86 ASP A C 1
ATOM 662 O O . ASP A 1 86 ? 10.287 -5.054 0.766 1.00 93.88 86 ASP A O 1
ATOM 666 N N . ASP A 1 87 ? 11.094 -4.448 2.766 1.00 94.00 87 ASP A N 1
ATOM 667 C CA . ASP A 1 87 ? 10.350 -5.388 3.593 1.00 94.00 87 ASP A CA 1
ATOM 668 C C . ASP A 1 87 ? 9.418 -4.591 4.512 1.00 94.00 87 ASP A C 1
ATOM 670 O O . ASP A 1 87 ? 9.874 -3.849 5.384 1.00 94.00 87 ASP A O 1
ATOM 674 N N . VAL A 1 88 ? 8.113 -4.682 4.272 1.00 95.19 88 VAL A N 1
ATOM 675 C CA . VAL A 1 88 ? 7.123 -3.759 4.838 1.00 95.19 88 VAL A CA 1
ATOM 676 C C . VAL A 1 88 ? 6.105 -4.492 5.698 1.00 95.19 88 VAL A C 1
ATOM 678 O O . VAL A 1 88 ? 5.811 -5.671 5.489 1.00 95.19 88 VAL A O 1
ATOM 681 N N . GLN A 1 89 ? 5.512 -3.763 6.643 1.00 95.88 89 GLN A N 1
ATOM 682 C CA . GLN A 1 89 ? 4.362 -4.250 7.396 1.00 95.88 89 GLN A CA 1
ATOM 683 C C . GLN A 1 89 ? 3.074 -3.690 6.787 1.00 95.88 89 GLN A C 1
ATOM 685 O O . GLN A 1 89 ? 2.914 -2.475 6.665 1.00 95.88 89 GLN A O 1
ATOM 690 N N . LEU A 1 90 ? 2.146 -4.579 6.442 1.00 96.31 90 LEU A N 1
ATOM 691 C CA . LEU A 1 90 ? 0.782 -4.242 6.051 1.00 96.31 90 LEU A CA 1
ATOM 692 C C . LEU A 1 90 ? -0.148 -4.313 7.260 1.00 96.31 90 LEU A C 1
ATOM 694 O O . LEU A 1 90 ? -0.000 -5.213 8.086 1.00 96.31 90 LEU A O 1
ATOM 698 N N . LEU A 1 91 ? -1.129 -3.416 7.315 1.00 96.06 91 LEU A N 1
ATOM 699 C CA . LEU A 1 91 ? -2.299 -3.497 8.194 1.00 96.06 91 LEU A CA 1
ATOM 700 C C . LEU A 1 91 ? -3.552 -3.262 7.353 1.00 96.06 91 LEU A C 1
ATOM 702 O O . LEU A 1 91 ? -3.655 -2.221 6.699 1.00 96.06 91 LEU A O 1
ATOM 706 N N . ARG A 1 92 ? -4.506 -4.197 7.382 1.00 96.81 92 ARG A N 1
ATOM 707 C CA . ARG A 1 92 ? -5.822 -3.981 6.770 1.00 96.81 92 ARG A CA 1
ATOM 708 C C . ARG A 1 92 ? -6.655 -3.103 7.696 1.00 96.81 92 ARG A C 1
ATOM 710 O O . ARG A 1 92 ? -6.784 -3.390 8.882 1.00 96.81 92 ARG A O 1
ATOM 717 N N . LEU A 1 93 ? -7.205 -2.024 7.159 1.00 95.25 93 LEU A N 1
ATOM 718 C CA . LEU A 1 93 ? -8.136 -1.159 7.873 1.00 95.25 93 LEU A CA 1
ATOM 719 C C . LEU A 1 93 ? -9.571 -1.576 7.560 1.00 95.25 93 LEU A C 1
ATOM 721 O O . LEU A 1 93 ? -9.826 -2.321 6.610 1.00 95.25 93 LEU A O 1
ATOM 725 N N . GLU A 1 94 ? -10.513 -1.043 8.332 1.00 95.25 94 GLU A N 1
ATOM 726 C CA . GLU A 1 94 ? -11.918 -1.100 7.943 1.00 95.25 94 GLU A CA 1
ATOM 727 C C . GLU A 1 94 ? -12.106 -0.472 6.553 1.00 95.25 94 GLU A C 1
ATOM 729 O O . GLU A 1 94 ? -11.447 0.535 6.242 1.00 95.25 94 GLU A O 1
ATOM 734 N N . PRO A 1 95 ? -13.000 -1.013 5.708 1.00 94.31 95 PRO A N 1
ATOM 735 C CA . PRO A 1 95 ? -13.372 -0.361 4.462 1.00 94.31 95 PRO A CA 1
ATOM 736 C C . PRO A 1 95 ? -13.831 1.081 4.706 1.00 94.31 95 PRO A C 1
ATOM 738 O O . PRO A 1 95 ? -14.244 1.440 5.809 1.00 94.31 95 PRO A O 1
ATOM 741 N N . ASP A 1 96 ? -13.709 1.943 3.702 1.00 92.00 96 ASP A N 1
ATOM 742 C CA . ASP A 1 96 ? -14.282 3.289 3.804 1.00 92.00 96 ASP A CA 1
ATOM 743 C C . ASP A 1 96 ? -15.819 3.277 3.705 1.00 92.00 96 ASP A C 1
ATOM 745 O O . ASP A 1 96 ? -16.432 2.233 3.484 1.00 92.00 96 ASP A O 1
ATOM 749 N N . ASP A 1 97 ? -16.453 4.448 3.806 1.00 91.94 97 ASP A N 1
ATOM 750 C CA . ASP A 1 97 ? -17.918 4.598 3.728 1.00 91.94 97 ASP A CA 1
ATOM 751 C C . ASP A 1 97 ? -18.525 4.083 2.410 1.00 91.94 97 ASP A C 1
ATOM 753 O O . ASP A 1 97 ? -19.733 3.872 2.300 1.00 91.94 97 ASP A O 1
ATOM 757 N N . ARG A 1 98 ? -17.693 3.894 1.380 1.00 93.25 98 ARG A N 1
ATOM 758 C CA . ARG A 1 98 ? -18.082 3.343 0.080 1.00 93.25 98 ARG A CA 1
ATOM 759 C C . ARG A 1 98 ? -17.805 1.844 -0.024 1.00 93.25 98 ARG A C 1
ATOM 761 O O . ARG A 1 98 ? -18.074 1.273 -1.075 1.00 93.25 98 ARG A O 1
ATOM 768 N N . GLY A 1 99 ? -17.276 1.210 1.019 1.00 94.25 99 GLY A N 1
ATOM 769 C CA . GLY A 1 99 ? -16.891 -0.198 1.034 1.00 94.25 99 GLY A CA 1
ATOM 770 C C . GLY A 1 99 ? -15.579 -0.493 0.304 1.00 94.25 99 GLY A C 1
ATOM 771 O O . GLY A 1 99 ? -15.333 -1.645 -0.051 1.00 94.25 99 GLY A O 1
ATOM 772 N N . ARG A 1 100 ? -14.736 0.514 0.041 1.00 95.12 100 ARG A N 1
ATOM 773 C CA . ARG A 1 100 ? -13.430 0.308 -0.604 1.00 95.12 100 ARG A CA 1
ATOM 774 C C . ARG A 1 100 ? -12.417 -0.180 0.420 1.00 95.12 100 ARG A C 1
ATOM 776 O O . ARG A 1 100 ? -12.337 0.363 1.520 1.00 95.12 100 ARG A O 1
ATOM 783 N N . ASP A 1 101 ? -11.604 -1.152 0.021 1.00 97.00 101 ASP A N 1
ATOM 784 C CA . ASP A 1 101 ? -10.512 -1.651 0.851 1.00 97.00 101 ASP A CA 1
ATOM 785 C C . ASP A 1 101 ? -9.479 -0.537 1.127 1.00 97.00 101 ASP A C 1
ATOM 787 O O . ASP A 1 101 ? -9.196 0.309 0.267 1.00 97.00 101 ASP A O 1
ATOM 791 N N . ARG A 1 102 ? -8.905 -0.563 2.336 1.00 96.31 102 ARG A N 1
ATOM 792 C CA . ARG A 1 102 ? -7.880 0.371 2.815 1.00 96.31 102 ARG A CA 1
ATOM 793 C C . ARG A 1 102 ? -6.787 -0.382 3.563 1.00 96.31 102 ARG A C 1
ATOM 795 O O . ARG A 1 102 ? -7.079 -1.244 4.389 1.00 96.31 102 ARG A O 1
ATOM 802 N N . TYR A 1 103 ? -5.539 -0.015 3.307 1.00 96.94 103 TYR A N 1
ATOM 803 C CA . TYR A 1 103 ? -4.378 -0.620 3.946 1.00 96.94 103 TYR A CA 1
ATOM 804 C C . TYR A 1 103 ? -3.357 0.437 4.331 1.00 96.94 103 TYR A C 1
ATOM 806 O O . TYR A 1 103 ? -3.037 1.316 3.530 1.00 96.94 103 TYR A O 1
ATOM 814 N N . PHE A 1 104 ? -2.788 0.295 5.523 1.00 96.31 104 PHE A N 1
ATOM 815 C CA . PHE A 1 104 ? -1.531 0.955 5.839 1.00 96.31 104 PHE A CA 1
ATOM 816 C C . PHE A 1 104 ? -0.351 0.093 5.418 1.00 96.31 104 PHE A C 1
ATOM 818 O O . PHE A 1 104 ? -0.348 -1.121 5.619 1.00 96.31 104 PHE A O 1
ATOM 825 N N . VAL A 1 105 ? 0.666 0.752 4.869 1.00 95.88 105 VAL A N 1
ATOM 826 C CA . VAL A 1 105 ? 1.940 0.155 4.477 1.00 95.88 105 VAL A CA 1
ATOM 827 C C . VAL A 1 105 ? 3.051 0.907 5.191 1.00 95.88 105 VAL A C 1
ATOM 829 O O . VAL A 1 105 ? 3.376 2.045 4.843 1.00 95.88 105 VAL A O 1
ATOM 832 N N . LEU A 1 106 ? 3.621 0.273 6.211 1.00 93.69 106 LEU A N 1
ATOM 833 C CA . LEU A 1 106 ? 4.722 0.821 6.991 1.00 93.69 106 LEU A CA 1
ATOM 834 C C . LEU A 1 106 ? 6.050 0.450 6.324 1.00 93.69 106 LEU A C 1
ATOM 836 O O . LEU A 1 106 ? 6.439 -0.719 6.306 1.00 93.69 106 LEU A O 1
ATOM 840 N N . THR A 1 107 ? 6.751 1.450 5.798 1.00 92.88 107 THR A N 1
ATOM 841 C CA . THR A 1 107 ? 8.016 1.288 5.067 1.00 92.88 107 THR A CA 1
ATOM 842 C C . THR A 1 107 ? 9.206 1.694 5.930 1.00 92.88 107 THR A C 1
ATOM 844 O O . THR A 1 107 ? 9.064 2.399 6.938 1.00 92.88 107 THR A O 1
ATOM 847 N N . HIS A 1 108 ? 10.413 1.308 5.523 1.00 89.56 108 HIS A N 1
ATOM 848 C CA . HIS A 1 108 ? 11.618 1.920 6.083 1.00 89.56 108 HIS A CA 1
ATOM 849 C C . HIS A 1 108 ? 11.789 3.340 5.515 1.00 89.56 108 HIS A C 1
ATOM 851 O O . HIS A 1 108 ? 11.397 3.619 4.383 1.00 89.56 108 HIS A O 1
ATOM 857 N N . GLY A 1 109 ? 12.322 4.265 6.319 1.00 87.25 109 GLY A N 1
ATOM 858 C CA . GLY A 1 109 ? 12.554 5.660 5.925 1.00 87.25 109 GLY A CA 1
ATOM 859 C C . GLY A 1 109 ? 13.374 5.776 4.636 1.00 87.25 109 GLY A C 1
ATOM 860 O O . GLY A 1 109 ? 12.849 6.322 3.665 1.00 87.25 109 GLY A O 1
ATOM 861 N N . PRO A 1 110 ? 14.575 5.158 4.560 1.00 84.88 110 PRO A N 1
ATOM 862 C CA . PRO A 1 110 ? 15.445 5.192 3.377 1.00 84.88 110 PRO A CA 1
ATOM 863 C C . PRO A 1 110 ? 14.798 4.717 2.069 1.00 84.88 110 PRO A C 1
ATOM 865 O O . PRO A 1 110 ? 15.242 5.079 0.984 1.00 84.88 110 PRO A O 1
ATOM 868 N N . THR A 1 111 ? 13.759 3.886 2.150 1.00 87.56 111 THR A N 1
ATOM 869 C CA . THR A 1 111 ? 13.081 3.266 1.002 1.00 87.56 111 THR A CA 1
ATOM 870 C C . THR A 1 111 ? 11.683 3.825 0.756 1.00 87.56 111 THR A C 1
ATOM 872 O O . THR A 1 111 ? 11.062 3.467 -0.245 1.00 87.56 111 THR A O 1
ATOM 875 N N . HIS A 1 112 ? 11.185 4.712 1.621 1.00 89.75 112 HIS A N 1
ATOM 876 C CA . HIS A 1 112 ? 9.799 5.175 1.612 1.00 89.75 112 HIS A CA 1
ATOM 877 C C . HIS A 1 112 ? 9.391 5.820 0.284 1.00 89.75 112 HIS A C 1
ATOM 879 O O . HIS A 1 112 ? 8.444 5.371 -0.365 1.00 89.75 112 HIS A O 1
ATOM 885 N N . GLU A 1 113 ? 10.151 6.822 -0.168 1.00 88.50 113 GLU A N 1
ATOM 886 C CA . GLU A 1 113 ? 9.873 7.521 -1.430 1.00 88.50 113 GLU A CA 1
ATOM 887 C C . GLU A 1 113 ? 9.968 6.586 -2.640 1.00 88.50 113 GLU A C 1
ATOM 889 O O . GLU A 1 113 ? 9.193 6.698 -3.598 1.00 88.50 113 GLU A O 1
ATOM 894 N N . ARG A 1 114 ? 10.861 5.592 -2.572 1.00 87.38 114 ARG A N 1
ATOM 895 C CA . ARG A 1 114 ? 10.996 4.566 -3.606 1.00 87.38 114 ARG A CA 1
ATOM 896 C C . ARG A 1 114 ? 9.755 3.677 -3.678 1.00 87.38 114 ARG A C 1
ATOM 898 O O . ARG A 1 114 ? 9.249 3.445 -4.774 1.00 87.38 114 ARG A O 1
ATOM 905 N N . VAL A 1 115 ? 9.241 3.214 -2.538 1.00 92.31 115 VAL A N 1
ATOM 906 C CA . VAL A 1 115 ? 8.008 2.407 -2.469 1.00 92.31 115 VAL A CA 1
ATOM 907 C C . VAL A 1 115 ? 6.803 3.212 -2.958 1.00 92.31 115 VAL A C 1
ATOM 909 O O . VAL A 1 115 ? 6.041 2.735 -3.796 1.00 92.31 115 VAL A O 1
ATOM 912 N N . LYS A 1 116 ? 6.664 4.459 -2.505 1.00 91.88 116 LYS A N 1
ATOM 913 C CA . LYS A 1 116 ? 5.592 5.379 -2.911 1.00 91.88 116 LYS A CA 1
ATOM 914 C C . LYS A 1 116 ? 5.564 5.614 -4.417 1.00 91.88 116 LYS A C 1
ATOM 916 O O . LYS A 1 116 ? 4.513 5.501 -5.050 1.00 91.88 116 LYS A O 1
ATOM 921 N N . THR A 1 117 ? 6.723 5.909 -5.001 1.00 88.31 117 THR A N 1
ATOM 922 C CA . THR A 1 117 ? 6.861 6.127 -6.445 1.00 88.31 117 THR A CA 1
ATOM 923 C C . THR A 1 117 ? 6.551 4.855 -7.226 1.00 88.31 117 THR A C 1
ATOM 925 O O . THR A 1 117 ? 5.817 4.907 -8.213 1.00 88.31 117 THR A O 1
ATOM 928 N N . TRP A 1 118 ? 7.047 3.707 -6.756 1.00 89.94 118 TRP A N 1
ATOM 929 C CA . TRP A 1 118 ? 6.757 2.403 -7.346 1.00 89.94 118 TRP A CA 1
ATOM 930 C C . TRP A 1 118 ? 5.254 2.100 -7.355 1.00 89.94 118 TRP A C 1
ATOM 932 O O . TRP A 1 118 ? 4.704 1.776 -8.405 1.00 89.94 118 TRP A O 1
ATOM 942 N N . PHE A 1 119 ? 4.566 2.280 -6.225 1.00 93.12 119 PHE A N 1
ATOM 943 C CA . PHE A 1 119 ? 3.138 1.982 -6.117 1.00 93.12 119 PHE A CA 1
ATOM 944 C C . PHE A 1 119 ? 2.284 2.868 -7.020 1.00 93.12 119 PHE A C 1
ATOM 946 O O . PHE A 1 119 ? 1.401 2.363 -7.711 1.00 93.12 119 PHE A O 1
ATOM 953 N N . ARG A 1 120 ? 2.567 4.174 -7.063 1.00 90.25 120 ARG A N 1
ATOM 954 C CA . ARG A 1 120 ? 1.854 5.101 -7.953 1.00 90.25 120 ARG A CA 1
ATOM 955 C C . ARG A 1 120 ? 2.063 4.739 -9.424 1.00 90.25 120 ARG A C 1
ATOM 957 O O . ARG A 1 120 ? 1.096 4.598 -10.161 1.00 90.25 120 ARG A O 1
ATOM 964 N N . GLY A 1 121 ? 3.304 4.459 -9.824 1.00 86.44 121 GLY A N 1
ATOM 965 C CA . GLY A 1 121 ? 3.604 4.064 -11.200 1.00 86.44 121 GLY A CA 1
ATOM 966 C C . GLY A 1 121 ? 2.957 2.738 -11.625 1.00 86.44 121 GLY A C 1
ATOM 967 O O . GLY A 1 121 ? 2.557 2.594 -12.783 1.00 86.44 121 GLY A O 1
ATOM 968 N N . LEU A 1 122 ? 2.829 1.775 -10.705 1.00 88.69 122 LEU A N 1
ATOM 969 C CA . LEU A 1 122 ? 2.077 0.542 -10.950 1.00 88.69 122 LEU A CA 1
ATOM 970 C C . LEU A 1 122 ? 0.570 0.797 -11.053 1.00 88.69 122 LEU A C 1
ATOM 972 O O . LEU A 1 122 ? -0.064 0.264 -11.960 1.00 88.69 122 LEU A O 1
ATOM 976 N N . SER A 1 123 ? 0.019 1.623 -10.160 1.00 88.62 123 SER A N 1
ATOM 977 C CA . SER A 1 123 ? -1.401 1.993 -10.140 1.00 88.62 123 SER A CA 1
ATOM 978 C C . SER A 1 123 ? -1.848 2.652 -11.446 1.00 88.62 123 SER A C 1
ATOM 980 O O . SER A 1 123 ? -2.881 2.283 -12.007 1.00 88.62 123 SER A O 1
ATOM 982 N N . ASP A 1 124 ? -1.027 3.566 -11.968 1.00 82.88 124 ASP A N 1
ATOM 983 C CA . ASP A 1 124 ? -1.312 4.299 -13.203 1.00 82.88 124 ASP A CA 1
ATOM 984 C C . ASP A 1 124 ? -1.065 3.455 -14.470 1.00 82.88 124 ASP A C 1
ATOM 986 O O . ASP A 1 124 ? -1.398 3.864 -15.582 1.00 82.88 124 ASP A O 1
ATOM 990 N N . GLY A 1 125 ? -0.453 2.272 -14.333 1.00 76.62 125 GLY A N 1
ATOM 991 C CA . GLY A 1 125 ? -0.153 1.364 -15.442 1.00 76.62 125 GLY A CA 1
ATOM 992 C C . GLY A 1 125 ? 1.024 1.791 -16.331 1.00 76.62 125 GLY A C 1
ATOM 993 O O . GLY A 1 125 ? 1.320 1.107 -17.317 1.00 76.62 125 GLY A O 1
ATOM 994 N N . TYR A 1 126 ? 1.739 2.868 -15.990 1.00 65.62 126 TYR A N 1
ATOM 995 C CA . TYR A 1 126 ? 2.857 3.410 -16.781 1.00 65.62 126 TYR A CA 1
ATOM 996 C C . TYR A 1 126 ? 4.208 2.731 -16.525 1.00 65.62 126 TYR A C 1
ATOM 998 O O . TYR A 1 126 ? 5.207 3.073 -17.159 1.00 65.62 126 TYR A O 1
ATOM 1006 N N . VAL A 1 127 ? 4.260 1.749 -15.625 1.00 68.00 127 VAL A N 1
ATOM 1007 C CA . VAL A 1 127 ? 5.492 1.025 -15.297 1.00 68.00 127 VAL A CA 1
ATOM 1008 C C . VAL A 1 127 ? 5.526 -0.352 -15.963 1.00 68.00 127 VAL A C 1
ATOM 1010 O O . VAL A 1 127 ? 4.502 -1.019 -16.152 1.00 68.00 127 VAL A O 1
ATOM 1013 N N . LEU A 1 128 ? 6.731 -0.765 -16.365 1.00 67.06 128 LEU A N 1
ATOM 1014 C CA . LEU A 1 128 ? 7.003 -2.121 -16.827 1.00 67.06 128 LEU A CA 1
ATOM 1015 C C . LEU A 1 128 ? 7.098 -3.045 -15.610 1.00 67.06 128 LEU A C 1
ATOM 1017 O O . LEU A 1 128 ? 8.046 -2.932 -14.832 1.00 67.06 128 LEU A O 1
ATOM 1021 N N . PHE A 1 129 ? 6.104 -3.914 -15.445 1.00 63.56 129 PHE A N 1
ATOM 1022 C CA . PHE A 1 129 ? 6.028 -4.858 -14.331 1.00 63.56 129 PHE A CA 1
ATOM 1023 C C . PHE A 1 129 ? 6.705 -6.193 -14.661 1.00 63.56 129 PHE A C 1
ATOM 1025 O O . PHE A 1 129 ? 7.467 -6.706 -13.849 1.00 63.56 129 PHE A O 1
ATOM 1032 N N . ASP A 1 130 ? 6.486 -6.697 -15.874 1.00 68.44 130 ASP A N 1
ATOM 1033 C CA . ASP A 1 130 ? 7.083 -7.924 -16.396 1.00 68.44 130 ASP A CA 1
ATOM 1034 C C . ASP A 1 130 ? 7.970 -7.562 -17.598 1.00 68.44 130 ASP A C 1
ATOM 1036 O O . ASP A 1 130 ? 7.525 -6.860 -18.507 1.00 68.44 130 ASP A O 1
ATOM 1040 N N . ASN A 1 131 ? 9.241 -7.975 -17.586 1.00 70.00 131 ASN A N 1
ATOM 1041 C CA . ASN A 1 131 ? 10.153 -7.686 -18.697 1.00 70.00 131 ASN A CA 1
ATOM 1042 C C . ASN A 1 131 ? 9.862 -8.556 -19.933 1.00 70.00 131 ASN A C 1
ATOM 1044 O O . ASN A 1 131 ? 10.231 -8.154 -21.036 1.00 70.00 131 ASN A O 1
ATOM 1048 N N . ASP A 1 132 ? 9.197 -9.699 -19.754 1.00 73.94 132 ASP A N 1
ATOM 1049 C CA . ASP A 1 132 ? 8.908 -10.663 -20.816 1.00 73.94 132 ASP A CA 1
ATOM 1050 C C . ASP A 1 132 ? 7.531 -10.418 -21.457 1.00 73.94 132 ASP A C 1
ATOM 1052 O O . ASP A 1 132 ? 7.291 -10.826 -22.595 1.00 73.94 132 ASP A O 1
ATOM 1056 N N . ASP A 1 133 ? 6.632 -9.705 -20.766 1.00 71.06 133 ASP A N 1
ATOM 1057 C CA . ASP A 1 133 ? 5.301 -9.355 -21.272 1.00 71.06 133 ASP A CA 1
ATOM 1058 C C . ASP A 1 133 ? 4.905 -7.904 -20.949 1.00 71.06 133 ASP A C 1
ATOM 1060 O O . ASP A 1 133 ? 4.411 -7.572 -19.870 1.00 71.06 133 ASP A O 1
ATOM 1064 N N . LEU A 1 134 ? 5.029 -7.035 -21.958 1.00 65.75 134 LEU A N 1
ATOM 1065 C CA . LEU A 1 134 ? 4.653 -5.617 -21.891 1.00 65.75 134 LEU A CA 1
ATOM 1066 C C . LEU A 1 134 ? 3.176 -5.379 -21.522 1.00 65.75 134 LEU A C 1
ATOM 1068 O O . LEU A 1 134 ? 2.827 -4.286 -21.063 1.00 65.75 134 LEU A O 1
ATOM 1072 N N . ARG A 1 135 ? 2.292 -6.357 -21.771 1.00 69.94 135 ARG A N 1
ATOM 1073 C CA . ARG A 1 135 ? 0.850 -6.244 -21.516 1.00 69.94 135 ARG A CA 1
ATOM 1074 C C . ARG A 1 135 ? 0.463 -6.660 -20.102 1.00 69.94 135 ARG A C 1
ATOM 1076 O O . ARG A 1 135 ? -0.648 -6.332 -19.686 1.00 69.94 135 ARG A O 1
ATOM 1083 N N . ARG A 1 136 ? 1.341 -7.336 -19.355 1.00 75.69 136 ARG A N 1
ATOM 1084 C CA . ARG A 1 136 ? 1.078 -7.665 -17.950 1.00 75.69 136 ARG A CA 1
ATOM 1085 C C . ARG A 1 136 ? 1.147 -6.409 -17.096 1.00 75.69 136 ARG A C 1
ATOM 1087 O O . ARG A 1 136 ? 2.142 -5.682 -17.085 1.00 75.69 136 ARG A O 1
ATOM 1094 N N . LYS A 1 137 ? 0.053 -6.156 -16.383 1.00 80.69 137 LYS A N 1
ATOM 1095 C CA . LYS A 1 137 ? -0.125 -5.005 -15.502 1.00 80.69 137 LYS A CA 1
ATOM 1096 C C . LYS A 1 137 ? -0.688 -5.469 -14.174 1.00 80.69 137 LYS A C 1
ATOM 1098 O O . LYS A 1 137 ? -1.495 -6.395 -14.137 1.00 80.69 137 LYS A O 1
ATOM 1103 N N . VAL A 1 138 ? -0.261 -4.780 -13.125 1.00 85.00 138 VAL A N 1
ATOM 1104 C CA . VAL A 1 138 ? -0.832 -4.922 -11.790 1.00 85.00 138 VAL A CA 1
ATOM 1105 C C . VAL A 1 138 ? -2.247 -4.346 -11.788 1.00 85.00 138 VAL A C 1
ATOM 1107 O O . VAL A 1 138 ? -2.540 -3.384 -12.506 1.00 85.00 138 VAL A O 1
ATOM 1110 N N . GLN A 1 139 ? -3.141 -4.923 -10.992 1.00 84.75 139 GLN A N 1
ATOM 1111 C CA . GLN A 1 139 ? -4.517 -4.448 -10.872 1.00 84.75 139 GLN A CA 1
ATOM 1112 C C . GLN A 1 139 ? -4.588 -3.052 -10.237 1.00 84.75 139 GLN A C 1
ATOM 1114 O O . GLN A 1 139 ? -4.450 -2.893 -9.031 1.00 84.75 139 GLN A O 1
ATOM 1119 N N . GLY A 1 140 ? -4.893 -2.042 -11.054 1.00 84.25 140 GLY A N 1
ATOM 1120 C CA . GLY A 1 140 ? -5.217 -0.673 -10.635 1.00 84.25 140 GLY A CA 1
ATOM 1121 C C . GLY A 1 140 ? -6.576 -0.196 -11.174 1.00 84.25 140 GLY A C 1
ATOM 1122 O O . GLY A 1 140 ? -7.247 -0.951 -11.891 1.00 84.25 140 GLY A O 1
ATOM 1123 N N . PRO A 1 141 ? -7.010 1.034 -10.848 1.00 88.44 141 PRO A N 1
ATOM 1124 C CA . PRO A 1 141 ? -6.272 2.025 -10.069 1.00 88.44 141 PRO A CA 1
ATOM 1125 C C . PRO A 1 141 ? -6.471 1.860 -8.555 1.00 88.44 141 PRO A C 1
ATOM 1127 O O . PRO A 1 141 ? -7.527 1.434 -8.078 1.00 88.44 141 PRO A O 1
ATOM 1130 N N . VAL A 1 142 ? -5.449 2.259 -7.808 1.00 94.12 142 VAL A N 1
ATOM 1131 C CA . VAL A 1 142 ? -5.458 2.475 -6.357 1.00 94.12 142 VAL A CA 1
ATOM 1132 C C . VAL A 1 142 ? -4.975 3.889 -6.044 1.00 94.12 142 VAL A C 1
ATOM 1134 O O . VAL A 1 142 ? -4.168 4.468 -6.774 1.00 94.12 142 VAL A O 1
ATOM 1137 N N . VAL A 1 143 ? -5.463 4.455 -4.948 1.00 92.62 143 VAL A N 1
ATOM 1138 C CA . VAL A 1 143 ? -4.977 5.729 -4.416 1.00 92.62 143 VAL A CA 1
ATOM 1139 C C . VAL A 1 143 ? -3.848 5.432 -3.437 1.00 92.62 143 VAL A C 1
ATOM 1141 O O . VAL A 1 143 ? -3.978 4.536 -2.605 1.00 92.62 143 VAL A O 1
ATOM 1144 N N . VAL A 1 144 ? -2.737 6.161 -3.563 1.00 92.88 144 VAL A N 1
ATOM 1145 C CA . VAL A 1 144 ? -1.550 6.019 -2.708 1.00 92.88 144 VAL A CA 1
ATOM 1146 C C . VAL A 1 144 ? -1.236 7.366 -2.072 1.00 92.88 144 VAL A C 1
ATOM 1148 O O . VAL A 1 144 ? -0.671 8.266 -2.713 1.00 92.88 144 VAL A O 1
ATOM 1151 N N . GLU A 1 145 ? -1.599 7.485 -0.805 1.00 91.12 145 GLU A N 1
ATOM 1152 C CA . GLU A 1 145 ? -1.415 8.672 0.022 1.00 91.12 145 GLU A CA 1
ATOM 1153 C C . GLU A 1 145 ? -0.252 8.466 0.985 1.00 91.12 145 GLU A C 1
ATOM 1155 O O . GLU A 1 145 ? -0.014 7.367 1.482 1.00 91.12 145 GLU A O 1
ATOM 1160 N N . ASP A 1 146 ? 0.500 9.533 1.218 1.00 89.56 146 ASP A N 1
ATOM 1161 C CA . ASP A 1 146 ? 1.593 9.544 2.178 1.00 89.56 146 ASP A CA 1
ATOM 1162 C C . ASP A 1 146 ? 1.045 10.042 3.511 1.00 89.56 146 ASP A C 1
ATOM 1164 O O . ASP A 1 146 ? 0.538 11.157 3.587 1.00 89.56 146 ASP A O 1
ATOM 1168 N N . VAL A 1 147 ? 1.117 9.205 4.544 1.00 83.62 147 VAL A N 1
ATOM 1169 C CA . VAL A 1 147 ? 0.598 9.493 5.890 1.00 83.62 147 VAL A CA 1
ATOM 1170 C C . VAL A 1 147 ? 1.728 9.996 6.797 1.00 83.62 147 VAL A C 1
ATOM 1172 O O . VAL A 1 147 ? 1.801 9.684 7.990 1.00 83.62 147 VAL A O 1
ATOM 1175 N N . GLY A 1 148 ? 2.671 10.751 6.223 1.00 68.25 148 GLY A N 1
ATOM 1176 C CA . GLY A 1 148 ? 3.581 11.615 6.969 1.00 68.25 148 GLY A CA 1
ATOM 1177 C C . GLY A 1 148 ? 2.827 12.523 7.950 1.00 68.25 148 GLY A C 1
ATOM 1178 O O . GLY A 1 148 ? 1.622 12.726 7.816 1.00 68.25 148 GLY A O 1
ATOM 1179 N N . LEU A 1 149 ? 3.538 13.057 8.950 1.00 50.16 149 LEU A N 1
ATOM 1180 C CA . LEU A 1 149 ? 2.956 13.806 10.078 1.00 50.16 149 LEU A CA 1
ATOM 1181 C C . LEU A 1 149 ? 2.039 14.984 9.678 1.00 50.16 149 LEU A C 1
ATOM 1183 O O . LEU A 1 149 ? 1.243 15.387 10.516 1.00 50.16 149 LEU A O 1
ATOM 1187 N N . ASP A 1 150 ? 2.083 15.457 8.425 1.00 44.03 150 ASP A N 1
ATOM 1188 C CA . ASP A 1 150 ? 1.405 16.684 7.982 1.00 44.03 150 ASP A CA 1
ATOM 1189 C C . ASP A 1 150 ? 0.649 16.570 6.634 1.00 44.03 150 ASP A C 1
ATOM 1191 O O . ASP A 1 150 ? 0.285 17.591 6.057 1.00 44.03 150 ASP A O 1
ATOM 1195 N N . LEU A 1 151 ? 0.455 15.368 6.067 1.00 48.75 151 LEU A N 1
ATOM 1196 C CA . LEU A 1 151 ? -0.071 15.219 4.689 1.00 48.75 151 LEU A CA 1
ATOM 1197 C C . LEU A 1 151 ? -1.488 14.637 4.581 1.00 48.75 151 LEU A C 1
ATOM 1199 O O . LEU A 1 151 ? -2.060 14.646 3.490 1.00 48.75 151 LEU A O 1
ATOM 1203 N N . VAL A 1 152 ? -2.062 14.142 5.679 1.00 57.81 152 VAL A N 1
ATOM 1204 C CA . VAL A 1 152 ? -3.426 13.595 5.703 1.00 57.81 152 VAL A CA 1
ATOM 1205 C C . VAL A 1 152 ? -4.273 14.387 6.688 1.00 57.81 152 VAL A C 1
ATOM 1207 O O . VAL A 1 152 ? -4.084 14.268 7.893 1.00 57.81 152 VAL A O 1
ATOM 1210 N N . ASP A 1 153 ? -5.253 15.136 6.185 1.00 60.19 153 ASP A N 1
ATOM 1211 C CA . ASP A 1 153 ? -6.191 15.935 6.993 1.00 60.19 153 ASP A CA 1
ATOM 1212 C C . ASP A 1 153 ? -7.344 15.088 7.577 1.00 60.19 153 ASP A C 1
ATOM 1214 O O . ASP A 1 153 ? -8.506 15.490 7.579 1.00 60.19 153 ASP A O 1
ATOM 1218 N N . ASP A 1 154 ? -7.040 13.884 8.067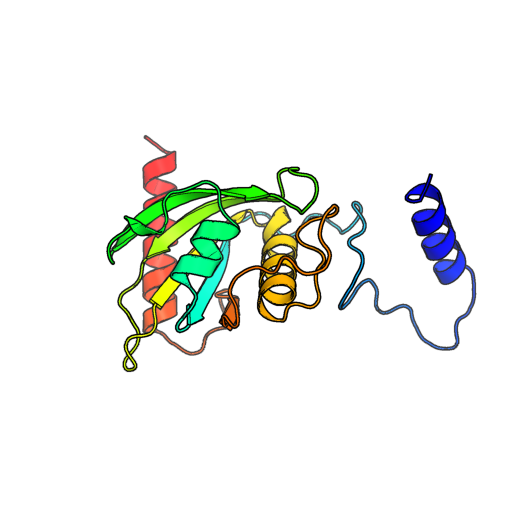 1.00 73.00 154 ASP A N 1
ATOM 1219 C CA . ASP A 1 154 ? -8.008 13.006 8.730 1.00 73.00 154 ASP A CA 1
ATOM 1220 C C . ASP A 1 154 ? -7.432 12.498 10.057 1.00 73.00 154 ASP A C 1
ATOM 1222 O O . ASP A 1 154 ? -6.546 11.638 10.111 1.00 73.00 154 ASP A O 1
ATOM 1226 N N . ALA A 1 155 ? -7.965 13.037 11.155 1.00 73.62 155 ALA A N 1
ATOM 1227 C CA . ALA A 1 155 ? -7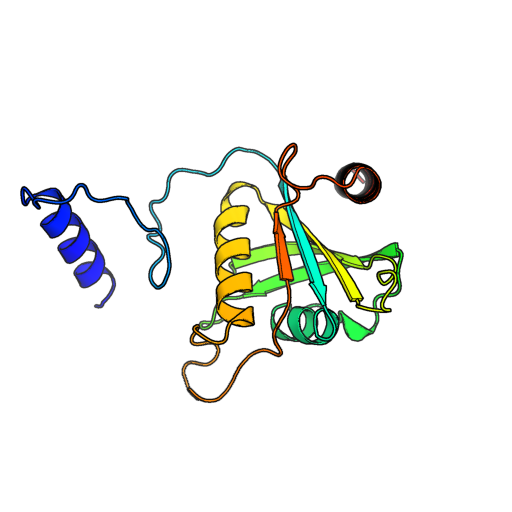.530 12.718 12.509 1.00 73.62 155 ALA A CA 1
ATOM 1228 C C . ALA A 1 155 ? -7.703 11.229 12.864 1.00 73.62 155 ALA A C 1
ATOM 1230 O O . ALA A 1 155 ? -6.906 10.694 13.639 1.00 73.62 155 ALA A O 1
ATOM 1231 N N . ALA A 1 156 ? -8.703 10.543 12.296 1.00 76.00 156 ALA A N 1
ATOM 1232 C CA . ALA A 1 156 ? -8.900 9.116 12.527 1.00 76.00 156 ALA A CA 1
ATOM 1233 C C . ALA A 1 156 ? -7.796 8.295 11.847 1.00 76.00 156 ALA A C 1
ATOM 1235 O O . ALA A 1 156 ? -7.256 7.363 12.448 1.00 76.00 156 ALA A O 1
ATOM 1236 N N . ILE A 1 157 ? -7.405 8.682 10.628 1.00 75.94 157 ILE A N 1
ATOM 1237 C CA . ILE A 1 157 ? -6.305 8.047 9.889 1.00 75.94 157 ILE A CA 1
ATOM 1238 C C . ILE A 1 157 ? -4.971 8.298 10.602 1.00 75.94 157 ILE A C 1
ATOM 1240 O O . ILE A 1 157 ? -4.200 7.355 10.790 1.00 75.94 157 ILE A O 1
ATOM 1244 N N . ILE A 1 158 ? -4.717 9.522 11.077 1.00 76.44 158 ILE A N 1
ATOM 1245 C CA . ILE A 1 158 ? -3.509 9.845 11.853 1.00 76.44 158 ILE A CA 1
ATOM 1246 C C . ILE A 1 158 ? -3.443 9.007 13.138 1.00 76.44 158 ILE A C 1
ATOM 1248 O O . ILE A 1 158 ? -2.410 8.392 13.417 1.00 76.44 158 ILE A O 1
ATOM 1252 N N . GLY A 1 159 ? -4.533 8.943 13.910 1.00 77.31 159 GLY A N 1
ATOM 1253 C CA . GLY A 1 159 ? -4.585 8.172 15.155 1.00 77.31 159 GLY A CA 1
ATOM 1254 C C . GLY A 1 159 ? -4.344 6.678 14.927 1.00 77.31 159 GLY A C 1
ATOM 1255 O O . GLY A 1 159 ? -3.533 6.060 15.621 1.00 77.31 159 GLY A O 1
ATOM 1256 N N . ALA A 1 160 ? -4.973 6.106 13.898 1.00 78.94 160 ALA A N 1
ATOM 1257 C CA . ALA A 1 160 ? -4.756 4.715 13.511 1.00 78.94 160 ALA A CA 1
ATOM 1258 C C . ALA A 1 160 ? -3.308 4.462 13.047 1.00 78.94 160 ALA A C 1
ATOM 1260 O O . ALA A 1 160 ? -2.708 3.448 13.413 1.00 78.94 160 ALA A O 1
ATOM 1261 N N . ALA A 1 161 ? -2.709 5.393 12.298 1.00 79.25 161 ALA A N 1
ATOM 1262 C CA . ALA A 1 161 ? -1.322 5.287 11.848 1.00 79.25 161 ALA A CA 1
ATOM 1263 C C . ALA A 1 161 ? -0.327 5.333 13.021 1.00 79.25 161 ALA A C 1
ATOM 1265 O O . ALA A 1 161 ? 0.648 4.576 13.040 1.00 79.25 161 ALA A O 1
ATOM 1266 N N . GLN A 1 162 ? -0.573 6.186 14.020 1.00 80.69 162 GLN A N 1
ATOM 1267 C CA . GLN A 1 162 ? 0.232 6.256 15.242 1.00 80.69 162 GLN A CA 1
ATOM 1268 C C . GLN A 1 162 ? 0.130 4.965 16.063 1.00 80.69 162 GLN A C 1
ATOM 1270 O O . GLN A 1 162 ? 1.161 4.406 16.445 1.00 80.69 162 GLN A O 1
ATOM 1275 N N . ALA A 1 163 ? -1.087 4.453 16.272 1.00 82.38 163 ALA A N 1
ATOM 1276 C CA . ALA A 1 163 ? -1.316 3.196 16.985 1.00 82.38 163 ALA A CA 1
ATOM 1277 C C . ALA A 1 163 ? -0.615 2.016 16.296 1.00 82.38 163 ALA A C 1
ATOM 1279 O O . ALA A 1 163 ? 0.048 1.208 16.948 1.00 82.38 163 ALA A O 1
ATOM 1280 N N . PHE A 1 164 ? -0.688 1.951 14.964 1.00 83.12 164 PHE A N 1
ATOM 1281 C CA . PHE A 1 164 ? -0.018 0.907 14.199 1.00 83.12 164 PHE A CA 1
ATOM 1282 C C . PHE A 1 164 ? 1.511 1.001 14.293 1.00 83.12 164 PHE A C 1
ATOM 1284 O O . PHE A 1 164 ? 2.174 -0.011 14.523 1.00 83.12 164 PHE A O 1
ATOM 1291 N N . ARG A 1 165 ? 2.086 2.210 14.202 1.00 81.00 165 ARG A N 1
ATOM 1292 C CA . ARG A 1 165 ? 3.530 2.417 14.417 1.00 81.00 165 ARG A CA 1
ATOM 1293 C C . ARG A 1 165 ? 3.983 1.923 15.789 1.00 81.00 165 ARG A C 1
ATOM 1295 O O . ARG A 1 165 ? 5.063 1.345 15.876 1.00 81.00 165 ARG A O 1
ATOM 1302 N N . GLN A 1 166 ? 3.192 2.155 16.837 1.00 81.94 166 GLN A N 1
ATOM 1303 C CA . GLN A 1 166 ? 3.524 1.685 18.180 1.00 81.94 166 GLN A CA 1
ATOM 1304 C C . GLN A 1 166 ? 3.458 0.157 18.268 1.00 81.94 166 GLN A C 1
ATOM 1306 O O . GLN A 1 166 ? 4.433 -0.461 18.679 1.00 81.94 166 GLN A O 1
ATOM 1311 N N . LYS A 1 167 ? 2.383 -0.453 17.755 1.00 83.50 167 LYS A N 1
ATOM 1312 C CA . LYS A 1 167 ? 2.215 -1.914 17.726 1.00 83.50 167 LYS A CA 1
ATOM 1313 C C . LYS A 1 167 ? 3.399 -2.628 17.063 1.00 83.50 167 LYS A C 1
ATOM 1315 O O . LYS A 1 167 ? 3.874 -3.635 17.576 1.00 83.50 167 LYS A O 1
ATOM 1320 N N . VAL A 1 168 ? 3.905 -2.096 15.947 1.00 80.88 168 VAL A N 1
ATOM 1321 C CA . VAL A 1 168 ? 5.072 -2.673 15.254 1.00 80.88 168 VAL A CA 1
ATOM 1322 C C . VAL A 1 168 ? 6.367 -2.501 16.053 1.00 80.88 168 VAL A C 1
ATOM 1324 O O . VAL A 1 168 ? 7.205 -3.398 16.032 1.00 80.88 168 VAL A O 1
ATOM 1327 N N . LYS A 1 169 ? 6.546 -1.377 16.762 1.00 79.69 169 LYS A N 1
ATOM 1328 C CA . LYS A 1 169 ? 7.706 -1.188 17.650 1.00 79.69 169 LYS A CA 1
ATOM 1329 C C . LYS A 1 169 ? 7.697 -2.192 18.799 1.00 79.69 169 LYS A C 1
ATOM 1331 O O . LYS A 1 169 ? 8.745 -2.751 19.096 1.00 79.69 169 LYS A O 1
ATOM 1336 N N . ASP A 1 170 ? 6.531 -2.436 19.388 1.00 77.31 170 ASP A N 1
ATOM 1337 C CA . ASP A 1 170 ? 6.383 -3.369 20.505 1.00 77.31 170 ASP A CA 1
ATOM 1338 C C . ASP A 1 170 ? 6.682 -4.810 20.054 1.00 77.31 170 ASP A C 1
ATOM 1340 O O . ASP A 1 170 ? 7.451 -5.507 20.702 1.00 77.31 170 ASP A O 1
ATOM 1344 N N . SER A 1 171 ? 6.187 -5.225 18.878 1.00 72.12 171 SER A N 1
ATOM 1345 C CA . SER A 1 171 ? 6.474 -6.556 18.307 1.00 72.12 171 SER A CA 1
ATOM 1346 C C . SER A 1 171 ? 7.927 -6.770 17.858 1.00 72.12 171 SER A C 1
ATOM 1348 O O . SER A 1 171 ? 8.305 -7.901 17.579 1.00 72.12 171 SER A O 1
ATOM 1350 N N . ALA A 1 172 ? 8.726 -5.708 17.715 1.00 64.81 172 ALA A N 1
ATOM 1351 C CA . ALA A 1 172 ? 10.136 -5.806 17.329 1.00 64.81 172 ALA A CA 1
ATOM 1352 C C . ALA A 1 172 ? 11.085 -5.936 18.535 1.00 64.81 172 ALA A C 1
ATOM 1354 O O . ALA A 1 172 ? 12.287 -6.108 18.336 1.00 64.81 172 ALA A O 1
ATOM 1355 N N . ASN A 1 173 ? 10.561 -5.791 19.756 1.00 57.91 173 ASN A N 1
ATOM 1356 C CA . ASN A 1 173 ? 11.332 -5.750 20.998 1.00 57.91 173 ASN A CA 1
ATOM 1357 C C . ASN A 1 173 ? 11.135 -7.003 21.881 1.00 57.91 173 ASN A C 1
ATOM 1359 O O . ASN A 1 173 ? 11.732 -7.065 22.956 1.00 57.91 173 ASN A O 1
ATOM 1363 N N . ASP A 1 174 ? 10.323 -7.959 21.414 1.00 44.62 174 ASP A N 1
ATOM 1364 C CA . ASP A 1 174 ? 10.121 -9.317 21.950 1.00 44.62 174 ASP A CA 1
ATOM 1365 C C . ASP A 1 174 ? 10.936 -10.347 21.143 1.00 44.62 174 ASP A C 1
ATOM 1367 O O . ASP A 1 174 ? 11.452 -11.311 21.758 1.00 44.62 174 ASP A O 1
#

Secondary structure (DSSP, 8-state):
--HHHHHHHHHHHHHS--SS----S-SSS---TTSPPPPSSEEEEEEEETTHHHHHHHHBSS--TTPPTT-EEEEEEE-TTS-EEEEEEEEEEPP-TT--EEEEEEEEGGGHHHHHHHHHHHHTT-S---SS-TT-------EEEE--TTT---HHHHHHHHHHHHHHHHHT--

Radius of gyration: 17.79 Å; chains: 1; bounding box: 46×41×44 Å

Sequence (174 aa):
MLEEVKKDISDLAARTAAETESIGSRYPHYFFADEAPAPEGRGMLLVSGWRARPFLQEVGTADVSSLEPGEQARTLLLNKNGRLIDDVQLLRLEPDDRGRDRYFVLTHGPTHERVKTWFRGLSDGYVLFDNDDLRRKVQGPVVVEDVGLDLVDDAAIIGAAQAFRQKVKDSAND

=== Feature glossary ===
The record interleaves many kinds of information about one protein. Here is each kind framed as the question it answers.

Q: What does the local fold look like, residue by residue?
A: The Foldseek 3Di string encodes local tertiary geometry as a 20-letter alphabet — one character per residue — derived from the relative positions of nearby Cα atoms. Unlike the amino-acid sequence, 3Di is a direct function of the 3D structure, so two proteins with the same fold have similar 3Di strings even at low sequence identity.

Q: Which residues are in helices, strands, or loops?
A: The SS8 string is DSSP's per-residue secondary-structure call. α-helix (H) means an i→i+4 H-bond ladder; β-strand (E) means the residue participates in a β-sheet; 3₁₀ (G) and π (I) are tighter and wider helices; T/S are turns/bends; '-' is loop.

Q: How big and how compact is the whole molecule?
A: Radius of gyration (Rg) is the root-mean-square distance of Cα atoms from their centroid — a single number for overall size and compactness. A globular domain of N residues has Rg ≈ 2.2·N^0.38 Å; an extended or disordered chain has a much larger Rg. The Cα contact count is the number of residue pairs whose Cα atoms are within 8 Å and are more than four positions apart in sequence — a standard proxy for tertiary packing density. The bounding box is the smallest axis-aligned box enclosing all Cα atoms.

Q: Where is each backbone atom in 3D?
A: Structure coordinates are given as an mmCIF _atom_site loop: one row per atom with element, residue name, chain id, sequence number, and x/y/z position in Å. Only the four main-chain atoms per residue are included here; side chains are omitted to keep the record compact.

Q: What is the amino-acid chain?
A: Primary structure: the covalent order of the twenty standard amino acids along the backbone. Two proteins with the same sequence will (almost always) fold to the same structure; two with 30% identity often share a fold but not the details.

Q: What if only a Cα trace is available?
A: Three-state secondary structure (P-SEA) collapses the eight DSSP classes into helix (a), strand (b), and coil (c). P-SEA assigns these from Cα geometry alone — distances and angles — without requiring backbone oxygens, so it works on any Cα trace.

Q: What family and function is it annotated with?
A: Database cross-references. InterPro integrates a dozen domain/family signature databases into unified entries with residue-range hits. GO terms attach function/process/location labels with evidence codes. CATH codes position the fold in a four-level structural taxonomy. Organism is the NCBI-taxonomy species name.

Q: How confident is the AlphaFold model at each residue?
A: pLDDT is the predicted lDDT-Cα score: AlphaFold's confidence that the local environment of each residue (all inter-atomic distances within 15 Å) is correctly placed. It is a per-residue number between 0 and 100, with higher meaning more reliable.

Q: How mobile is each atom in the crystal?
A: B-factor (Debye–Waller factor) reflects atomic displacement in the crystal lattice. It is an experimental observable (units Å²), not a prediction; low values mean the atom is pinned down, high values mean it moves or is heterogeneous across the crystal.

Q: Which residues are buried vs exposed?
A: SASA measures how much of the protein is reachable by solvent. It is computed by rolling a water-sized probe over the atomic surface and summing the exposed area (Å²). Per-residue SASA distinguishes core (buried, low SASA) from surface (exposed, high SASA) residues; total SASA is a whole-molecule size measure.

Q: What do the diagnostic plots show?
A: Plot images: a contact map (which residues are close in 3D, as an N×N binary image), a Ramachandran scatter (backbone torsion angles, revealing secondary-structure composition at a glance), and — for AlphaFold structures — a PAE heatmap (pairwise prediction confidence).

Q: What known structures does this most resemble?
A: The Foldseek neighbor list gives the closest experimentally determined structures in the PDB, ranked by structural alignment. TM-score near 1 means near-identical fold; near 0.3 means only rough topology match. This is how one finds what a novel AlphaFold prediction most resembles in the solved-structure universe.

Q: Are the domains correctly placed relative to each other?
A: Predicted aligned error is AlphaFold's pairwise confidence. Unlike pLDDT (per-residue), PAE is per-residue-pair and captures whether two parts of the structure are correctly placed relative to each other. Units are ångströms of expected positional error.

Q: What do the rendered images show?
A: Structure images are PyMOL renders from six orthogonal camera directions. Cartoon representation draws helices as coils and strands as arrows; sticks shows the backbone as bonds; surface shows the solvent-excluded envelope. Rainbow coloring maps sequence position to hue (blue→red, N→C); chain coloring assigns a distinct color per polypeptide.

Q: What are the backbone torsion angles?
A: φ (phi) and ψ (psi) are the two rotatable backbone dihedrals per residue: φ is the C(i-1)–N–Cα–C torsion, ψ is the N–Cα–C–N(i+1) torsion, both in degrees on (−180°, 180°]. α-helical residues cluster near (−60°, −45°); β-strand residues near (−120°, +130°). A Ramachandran plot is simply a scatter of (φ, ψ) for every residue.